Protein AF-A0A5S9R5V6-F1 (afdb_monomer_lite)

Structure (mmCIF, N/CA/C/O backbone):
data_AF-A0A5S9R5V6-F1
#
_entry.id   AF-A0A5S9R5V6-F1
#
loop_
_atom_site.group_PDB
_atom_site.id
_atom_site.type_symbol
_atom_site.label_atom_id
_atom_site.label_alt_id
_atom_site.label_comp_id
_atom_site.label_asym_id
_atom_site.label_entity_id
_atom_site.label_seq_id
_atom_site.pdbx_PDB_ins_code
_atom_site.Cartn_x
_atom_site.Cartn_y
_atom_site.Cartn_z
_atom_site.occupancy
_atom_site.B_iso_or_equiv
_atom_site.auth_seq_id
_atom_site.auth_comp_id
_atom_site.auth_asym_id
_atom_site.auth_atom_id
_atom_site.pdbx_PDB_model_num
ATOM 1 N N . MET A 1 1 ? 1.373 4.343 20.962 1.00 43.53 1 MET A N 1
ATOM 2 C CA . MET A 1 1 ? 0.869 5.255 19.914 1.00 43.53 1 MET A CA 1
ATOM 3 C C . MET A 1 1 ? -0.055 4.451 19.011 1.00 43.53 1 MET A C 1
ATOM 5 O O . MET A 1 1 ? 0.421 3.535 18.354 1.00 43.53 1 MET A O 1
ATOM 9 N N . ARG A 1 2 ? -1.371 4.680 19.067 1.00 57.41 2 ARG A N 1
ATOM 10 C CA . ARG A 1 2 ? -2.336 3.984 18.203 1.00 57.41 2 ARG A CA 1
ATOM 11 C C . ARG A 1 2 ? -2.476 4.840 16.947 1.00 57.41 2 ARG A C 1
ATOM 13 O O . ARG A 1 2 ? -3.020 5.934 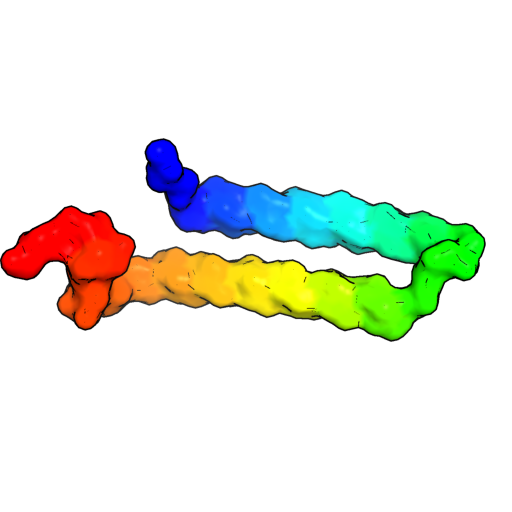17.034 1.00 57.41 2 ARG A O 1
ATOM 20 N N . VAL A 1 3 ? -1.893 4.412 15.828 1.00 63.62 3 VAL A N 1
ATOM 21 C CA . VAL A 1 3 ? -2.053 5.137 14.558 1.00 63.62 3 VAL A CA 1
ATOM 22 C C . VAL A 1 3 ? -3.525 5.042 14.169 1.00 63.62 3 VAL A C 1
ATOM 24 O O . VAL A 1 3 ? -4.081 3.942 14.147 1.00 63.62 3 VAL A O 1
ATOM 27 N N . ALA A 1 4 ? -4.169 6.183 13.930 1.00 84.19 4 ALA A N 1
ATOM 28 C CA . ALA A 1 4 ? -5.570 6.202 13.537 1.00 84.19 4 ALA A CA 1
ATOM 29 C C . ALA A 1 4 ? -5.739 5.469 12.199 1.00 84.19 4 ALA A C 1
ATOM 31 O O . ALA A 1 4 ? -4.928 5.631 11.288 1.00 84.19 4 ALA A O 1
ATOM 32 N N . LEU A 1 5 ? -6.812 4.690 12.051 1.00 87.06 5 LEU A N 1
ATOM 33 C CA . LEU A 1 5 ? -7.071 3.918 10.832 1.00 87.06 5 LEU A CA 1
ATOM 34 C C . LEU A 1 5 ? -7.114 4.808 9.574 1.00 87.06 5 LEU A C 1
ATOM 36 O O . LEU A 1 5 ? -6.680 4.394 8.504 1.00 87.06 5 LEU A O 1
ATOM 40 N N . GLY A 1 6 ? -7.580 6.055 9.713 1.00 89.62 6 GLY A N 1
ATOM 41 C CA . GLY A 1 6 ? -7.521 7.065 8.652 1.00 89.62 6 GLY A CA 1
ATOM 42 C C . GLY A 1 6 ? -6.093 7.359 8.184 1.00 89.62 6 GLY A C 1
ATOM 43 O O . GLY A 1 6 ? -5.827 7.286 6.989 1.00 89.62 6 GLY A O 1
ATOM 44 N N . GLN A 1 7 ? -5.169 7.580 9.122 1.00 92.50 7 GLN A N 1
ATOM 45 C CA . GLN A 1 7 ? -3.757 7.819 8.819 1.00 92.50 7 GLN A CA 1
ATOM 46 C C . GLN A 1 7 ? -3.114 6.598 8.143 1.00 92.50 7 GLN A C 1
ATOM 48 O O . GLN A 1 7 ? -2.400 6.750 7.159 1.00 92.50 7 GLN A O 1
ATOM 53 N N . GLN A 1 8 ? -3.431 5.376 8.586 1.00 93.31 8 GLN A N 1
ATOM 54 C CA . GLN A 1 8 ? -2.935 4.155 7.932 1.00 93.31 8 GLN A CA 1
ATOM 55 C C . GLN A 1 8 ? -3.408 4.038 6.473 1.00 93.31 8 GLN A C 1
ATOM 57 O O . GLN A 1 8 ? -2.659 3.594 5.604 1.00 93.31 8 GLN A O 1
ATOM 62 N N . ILE A 1 9 ? -4.655 4.428 6.184 1.00 95.88 9 ILE A N 1
ATOM 63 C CA . ILE A 1 9 ? -5.195 4.433 4.815 1.00 95.88 9 ILE A CA 1
ATOM 64 C C . ILE A 1 9 ? -4.448 5.443 3.938 1.00 95.88 9 ILE A C 1
ATOM 66 O O . ILE A 1 9 ? -4.160 5.136 2.777 1.00 95.88 9 ILE A O 1
ATOM 70 N N . GLU A 1 10 ? -4.151 6.626 4.476 1.00 96.25 10 GLU A N 1
ATOM 71 C CA . GLU A 1 10 ? -3.386 7.669 3.787 1.00 96.25 10 GLU A CA 1
ATOM 72 C C . GLU A 1 10 ? -1.949 7.214 3.516 1.00 96.25 10 GLU A C 1
ATOM 74 O O . GLU A 1 10 ? -1.524 7.232 2.365 1.00 96.25 10 GLU A O 1
ATOM 79 N N . GLU A 1 11 ? -1.247 6.686 4.520 1.00 96.19 11 GLU A N 1
ATOM 80 C CA . GLU A 1 11 ? 0.127 6.176 4.394 1.00 96.19 11 GLU A CA 1
ATOM 81 C C . GLU A 1 11 ? 0.242 5.060 3.344 1.00 96.19 11 GLU A C 1
ATOM 83 O O . GLU A 1 11 ? 1.137 5.079 2.491 1.00 96.19 11 GLU A O 1
ATOM 88 N N . VAL A 1 12 ? -0.687 4.096 3.351 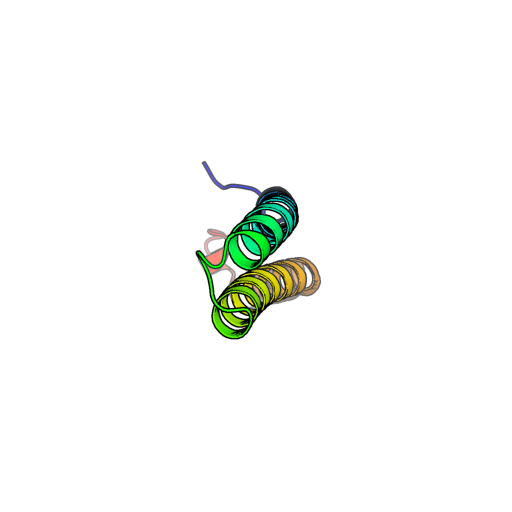1.00 96.56 12 VAL A N 1
ATOM 89 C CA . VAL A 1 12 ? -0.728 3.036 2.329 1.00 96.56 12 VAL A CA 1
ATOM 90 C C . VAL A 1 12 ? -1.080 3.610 0.953 1.00 96.56 12 VAL A C 1
ATOM 92 O O . VAL A 1 12 ? -0.586 3.115 -0.059 1.00 96.56 12 VAL A O 1
ATOM 95 N N . GLY A 1 13 ? -1.916 4.651 0.898 1.00 97.19 13 GLY A N 1
ATOM 96 C CA . GLY A 1 13 ? -2.218 5.393 -0.324 1.00 97.19 13 GLY A CA 1
ATOM 97 C C . GLY A 1 13 ? -0.974 6.028 -0.938 1.00 97.19 13 GLY A C 1
ATOM 98 O O . GLY A 1 13 ? -0.645 5.706 -2.075 1.00 97.19 13 GLY A O 1
ATOM 99 N N . THR A 1 14 ? -0.250 6.832 -0.164 1.00 97.75 14 THR A N 1
ATOM 100 C CA . THR A 1 14 ? 1.010 7.456 -0.588 1.00 97.75 14 THR A CA 1
ATOM 101 C C . THR A 1 14 ? 2.029 6.406 -1.019 1.00 97.75 14 THR A C 1
ATOM 103 O O . THR A 1 14 ? 2.617 6.507 -2.093 1.00 97.75 14 THR A O 1
ATOM 106 N N . THR A 1 15 ? 2.166 5.324 -0.244 1.00 97.31 15 THR A N 1
ATOM 107 C CA . THR A 1 15 ? 3.072 4.219 -0.586 1.00 97.31 15 THR A CA 1
ATOM 108 C C . THR A 1 15 ? 2.703 3.576 -1.926 1.00 97.31 15 THR A C 1
ATOM 110 O O . THR A 1 15 ? 3.588 3.212 -2.694 1.00 97.31 15 THR A O 1
ATOM 113 N N . LEU A 1 16 ? 1.413 3.403 -2.235 1.00 97.56 16 LEU A N 1
ATOM 114 C CA . LEU A 1 16 ? 0.981 2.853 -3.524 1.00 97.56 16 LEU A CA 1
ATOM 115 C C . LEU A 1 16 ? 1.428 3.729 -4.695 1.00 97.56 16 LEU 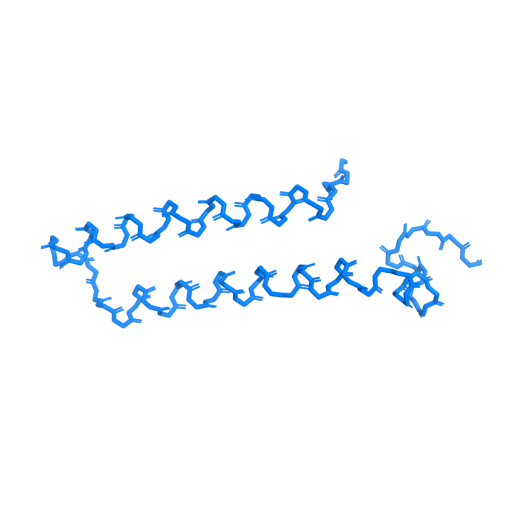A C 1
ATOM 117 O O . LEU A 1 16 ? 1.925 3.192 -5.687 1.00 97.56 16 LEU A O 1
ATOM 121 N N . ASP A 1 17 ? 1.282 5.045 -4.571 1.00 97.12 17 ASP A N 1
ATOM 122 C CA . ASP A 1 17 ? 1.635 5.990 -5.630 1.00 97.12 17 ASP A CA 1
ATOM 123 C C . ASP A 1 17 ? 3.156 6.050 -5.834 1.00 97.12 17 ASP A C 1
ATOM 125 O O . ASP A 1 17 ? 3.640 5.902 -6.959 1.00 97.12 17 ASP A O 1
ATOM 129 N N . GLU A 1 18 ? 3.924 6.128 -4.743 1.00 97.62 18 GLU A N 1
ATOM 130 C CA . GLU A 1 18 ? 5.390 6.073 -4.777 1.00 97.62 18 GLU A CA 1
ATOM 131 C C . GLU A 1 18 ? 5.904 4.768 -5.399 1.00 97.62 18 GLU A C 1
ATOM 133 O O . GLU A 1 18 ? 6.817 4.771 -6.229 1.00 97.62 18 GLU A O 1
ATOM 138 N N . ARG A 1 19 ? 5.314 3.625 -5.020 1.00 96.69 19 ARG A N 1
ATOM 139 C CA . ARG A 1 19 ? 5.730 2.314 -5.536 1.00 96.69 19 ARG A CA 1
ATOM 140 C C . ARG A 1 19 ? 5.381 2.132 -7.000 1.00 96.69 19 ARG A C 1
ATOM 142 O O . ARG A 1 19 ? 6.188 1.542 -7.709 1.00 96.69 19 ARG A O 1
ATOM 149 N N . ARG A 1 20 ? 4.234 2.631 -7.466 1.00 96.38 20 ARG A N 1
ATOM 150 C CA . ARG A 1 20 ? 3.877 2.591 -8.892 1.00 96.38 20 ARG A CA 1
ATOM 151 C C . ARG A 1 20 ? 4.904 3.354 -9.726 1.00 96.38 20 ARG A C 1
ATOM 153 O O . ARG A 1 20 ? 5.475 2.768 -10.640 1.00 96.38 20 ARG A O 1
ATOM 160 N N . ALA A 1 21 ? 5.239 4.583 -9.329 1.00 96.25 21 ALA A N 1
ATOM 161 C CA . ALA A 1 21 ? 6.258 5.377 -10.014 1.00 96.25 21 ALA A CA 1
ATOM 162 C C . ALA A 1 21 ? 7.647 4.698 -10.010 1.00 96.25 21 ALA A C 1
ATOM 164 O O . ALA A 1 21 ? 8.307 4.612 -11.047 1.00 96.25 21 ALA A O 1
ATOM 165 N N . ASP A 1 22 ? 8.083 4.161 -8.864 1.00 98.00 22 ASP A N 1
ATOM 166 C CA . ASP A 1 22 ? 9.353 3.424 -8.741 1.00 98.00 22 ASP A CA 1
ATOM 167 C C . ASP A 1 22 ? 9.375 2.143 -9.594 1.00 98.00 22 ASP A C 1
ATOM 169 O O . ASP A 1 22 ? 10.390 1.811 -10.213 1.00 98.00 22 ASP A O 1
ATOM 173 N N . TYR A 1 23 ? 8.267 1.403 -9.648 1.00 97.62 23 TYR A N 1
ATOM 174 C CA . TYR A 1 23 ? 8.176 0.171 -10.430 1.00 97.62 23 TYR A CA 1
ATOM 175 C C . TYR A 1 23 ? 8.168 0.445 -11.928 1.00 97.62 23 TYR A C 1
ATOM 177 O O . TYR A 1 23 ? 8.905 -0.233 -12.644 1.00 97.62 23 TYR A O 1
ATOM 185 N N . ASP A 1 24 ? 7.437 1.457 -12.392 1.00 96.00 24 ASP A N 1
ATOM 186 C CA . ASP A 1 24 ? 7.439 1.866 -13.799 1.00 96.00 24 ASP A CA 1
ATOM 187 C C . ASP A 1 24 ? 8.854 2.256 -14.247 1.00 96.00 24 ASP A C 1
ATOM 189 O O . ASP A 1 24 ? 9.348 1.784 -15.277 1.00 96.00 24 ASP A O 1
ATOM 193 N N . HIS A 1 25 ? 9.571 3.016 -13.411 1.00 97.81 25 HIS A N 1
ATOM 194 C CA . HIS A 1 25 ? 10.972 3.349 -13.654 1.00 97.81 25 HIS A CA 1
ATOM 195 C C . HIS A 1 25 ? 11.870 2.097 -13.713 1.00 97.81 25 HIS A C 1
ATOM 197 O O . HIS A 1 25 ? 12.698 1.949 -14.616 1.00 97.81 25 HIS A O 1
ATOM 203 N N . LYS A 1 26 ? 11.699 1.146 -12.789 1.00 97.88 26 LYS A N 1
ATOM 204 C CA . LYS A 1 26 ? 12.474 -0.108 -12.769 1.00 97.88 26 LYS A CA 1
ATOM 205 C C . LYS A 1 26 ? 12.160 -1.033 -13.943 1.00 97.88 26 LYS A C 1
ATOM 207 O O . LYS A 1 26 ? 13.072 -1.722 -14.405 1.00 97.88 26 LYS A O 1
ATOM 212 N N . ILE A 1 27 ? 10.920 -1.050 -14.429 1.00 97.81 27 ILE A N 1
ATOM 213 C CA . ILE A 1 27 ? 10.520 -1.783 -15.637 1.00 97.81 27 ILE A CA 1
ATOM 214 C C . ILE A 1 27 ? 11.207 -1.174 -16.859 1.00 97.81 27 ILE A C 1
ATOM 216 O O . ILE A 1 27 ? 11.821 -1.910 -17.632 1.00 97.81 27 ILE A O 1
ATOM 220 N N . ALA A 1 28 ? 11.189 0.156 -16.996 1.00 97.19 28 ALA A N 1
ATOM 221 C CA . ALA A 1 28 ? 11.863 0.852 -18.094 1.00 97.19 28 ALA A CA 1
ATOM 222 C C . ALA A 1 28 ? 13.372 0.545 -18.133 1.00 97.19 28 ALA A C 1
ATOM 224 O O . ALA A 1 28 ? 13.939 0.312 -19.199 1.00 97.19 28 ALA A O 1
ATOM 225 N N . LEU A 1 29 ? 14.012 0.443 -16.963 1.00 98.12 29 LEU A N 1
ATOM 226 C CA . LEU A 1 29 ? 15.420 0.054 -16.828 1.00 98.12 29 LEU A CA 1
ATOM 227 C C . LEU A 1 29 ? 15.681 -1.462 -16.924 1.00 98.12 29 LEU A C 1
ATOM 229 O O . LEU A 1 29 ? 16.818 -1.888 -16.718 1.00 98.12 29 LEU A O 1
ATOM 233 N N . ARG A 1 30 ? 14.660 -2.293 -17.182 1.00 97.00 30 ARG A N 1
ATOM 234 C CA . ARG A 1 30 ? 14.730 -3.772 -17.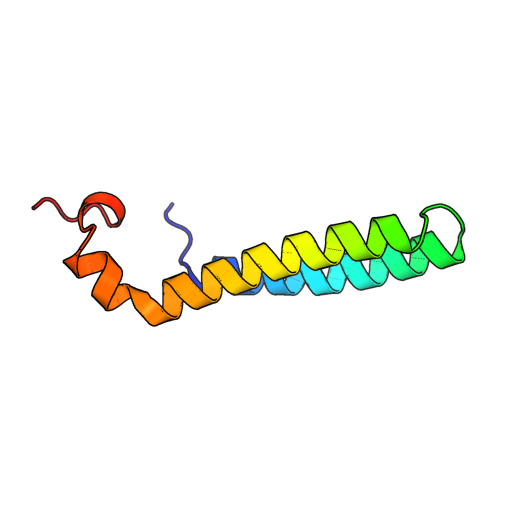175 1.00 97.00 30 ARG A CA 1
ATOM 235 C C . ARG A 1 30 ? 15.271 -4.369 -15.865 1.00 97.00 30 ARG A C 1
ATOM 237 O O . ARG A 1 30 ? 15.772 -5.489 -15.842 1.00 97.00 30 ARG A O 1
ATOM 244 N N . LYS A 1 31 ? 15.147 -3.633 -14.757 1.00 97.12 31 LYS A N 1
ATOM 245 C CA . LYS A 1 31 ? 15.543 -4.054 -13.399 1.00 97.12 31 LYS A CA 1
ATOM 246 C C . LYS A 1 31 ? 14.416 -4.770 -12.649 1.00 97.12 31 LYS A C 1
ATOM 248 O O . LYS A 1 31 ? 14.635 -5.284 -11.556 1.00 97.12 31 LYS A O 1
ATOM 253 N N . MET A 1 32 ? 13.207 -4.784 -13.207 1.00 97.25 32 MET A N 1
ATOM 254 C CA . MET A 1 32 ? 12.045 -5.478 -12.660 1.00 97.25 32 MET A CA 1
ATOM 255 C C . MET A 1 32 ? 11.150 -5.985 -13.791 1.00 97.25 32 MET A C 1
ATOM 257 O O . MET A 1 32 ? 10.923 -5.280 -14.771 1.00 97.25 32 MET A O 1
ATOM 261 N N . GLY A 1 33 ? 10.626 -7.204 -13.643 1.00 97.75 33 GLY A N 1
ATOM 262 C CA . GLY A 1 33 ? 9.621 -7.747 -14.554 1.00 97.75 33 GLY A CA 1
ATOM 263 C C . GLY A 1 33 ? 8.231 -7.141 -14.294 1.00 97.75 33 GLY A C 1
ATOM 264 O O . GLY A 1 33 ? 7.859 -7.009 -13.122 1.00 97.75 33 GLY A O 1
ATOM 265 N N . PRO A 1 34 ? 7.429 -6.845 -15.336 1.00 96.25 34 PRO A N 1
ATOM 266 C CA . PRO A 1 34 ? 6.087 -6.275 -15.181 1.00 96.25 34 PRO A CA 1
ATOM 267 C C . PRO A 1 34 ? 5.166 -7.090 -14.263 1.00 96.25 34 PRO A C 1
ATOM 269 O O . PRO A 1 34 ? 4.495 -6.525 -13.405 1.00 96.25 34 PRO A O 1
ATOM 272 N N . SER A 1 35 ? 5.200 -8.425 -14.350 1.00 97.88 35 SER A N 1
ATOM 273 C CA . SER A 1 35 ? 4.364 -9.299 -13.511 1.00 97.88 35 SER A CA 1
ATOM 274 C C . SER A 1 35 ? 4.688 -9.187 -12.017 1.00 97.88 35 SER A C 1
ATOM 276 O O . SER A 1 35 ? 3.797 -9.278 -11.174 1.00 97.88 35 SER A O 1
ATOM 278 N N . LEU A 1 36 ? 5.961 -8.965 -11.665 1.00 97.06 36 LEU A N 1
ATOM 279 C CA . LEU A 1 36 ? 6.370 -8.785 -10.269 1.00 97.06 36 LEU A CA 1
ATOM 280 C C . LEU A 1 36 ? 5.914 -7.425 -9.728 1.00 97.06 36 LEU A C 1
ATOM 282 O O . LEU A 1 36 ? 5.458 -7.351 -8.585 1.00 97.06 36 LEU A O 1
ATOM 286 N N . ALA A 1 37 ? 6.031 -6.368 -10.537 1.00 97.00 37 ALA A N 1
ATOM 287 C CA . ALA A 1 37 ? 5.521 -5.043 -10.196 1.00 97.00 37 ALA A CA 1
ATOM 288 C C . ALA A 1 37 ? 4.007 -5.085 -9.961 1.00 97.00 37 ALA A C 1
ATOM 290 O O . ALA A 1 37 ? 3.530 -4.650 -8.914 1.00 97.00 37 ALA A O 1
ATOM 291 N N . GLU A 1 38 ? 3.264 -5.696 -10.884 1.00 97.00 38 GLU A N 1
ATOM 292 C CA . GLU A 1 38 ? 1.816 -5.855 -10.780 1.00 97.00 38 GLU A CA 1
ATOM 293 C C . GLU A 1 38 ? 1.414 -6.628 -9.517 1.00 97.00 38 GLU A C 1
ATOM 295 O O . GLU A 1 38 ? 0.554 -6.174 -8.759 1.00 97.00 38 GLU A O 1
ATOM 300 N N . TYR A 1 39 ? 2.066 -7.761 -9.238 1.00 97.75 39 TYR A N 1
ATOM 301 C CA . TYR A 1 39 ? 1.810 -8.542 -8.027 1.00 97.75 39 TYR A CA 1
ATOM 302 C C . TYR A 1 39 ? 2.011 -7.711 -6.749 1.00 97.75 39 TYR A C 1
ATOM 304 O O . TYR A 1 39 ? 1.170 -7.735 -5.845 1.00 97.75 39 TYR A O 1
ATOM 312 N N . ARG A 1 40 ? 3.105 -6.941 -6.670 1.00 97.38 40 ARG A N 1
ATOM 313 C CA . ARG A 1 40 ? 3.409 -6.087 -5.510 1.00 97.38 40 ARG A CA 1
ATOM 314 C C . ARG A 1 40 ? 2.385 -4.966 -5.340 1.00 97.38 40 ARG A C 1
ATOM 316 O O . ARG A 1 40 ? 1.916 -4.751 -4.223 1.00 97.38 40 ARG A O 1
ATOM 323 N N . THR A 1 41 ? 1.992 -4.312 -6.432 1.00 96.75 41 THR A N 1
ATOM 324 C CA . THR A 1 41 ? 0.952 -3.273 -6.427 1.00 96.75 41 THR A CA 1
ATOM 325 C C . THR A 1 41 ? -0.386 -3.839 -5.959 1.00 96.75 41 THR A C 1
ATOM 327 O O . THR A 1 41 ? -0.975 -3.316 -5.014 1.00 96.75 41 THR A O 1
ATOM 330 N N . ARG A 1 42 ? -0.834 -4.969 -6.525 1.00 97.50 42 ARG A N 1
ATOM 331 C CA . ARG A 1 42 ? -2.093 -5.629 -6.133 1.00 97.50 42 ARG A CA 1
ATOM 332 C C . ARG A 1 42 ? -2.121 -6.000 -4.651 1.00 97.50 42 ARG A C 1
ATOM 334 O O . ARG A 1 42 ? -3.161 -5.881 -4.006 1.00 97.50 42 ARG A O 1
ATOM 341 N N . ARG A 1 43 ? -0.987 -6.425 -4.086 1.00 97.31 43 ARG A N 1
ATOM 342 C CA . ARG A 1 43 ? -0.888 -6.746 -2.656 1.00 97.31 43 ARG A CA 1
ATOM 343 C C . ARG A 1 43 ? -1.103 -5.512 -1.775 1.00 97.31 43 ARG A C 1
ATOM 345 O O . ARG A 1 43 ? -1.847 -5.597 -0.803 1.00 97.31 43 ARG A O 1
ATOM 352 N N . LEU A 1 44 ? -0.498 -4.373 -2.113 1.00 96.25 44 LEU A N 1
ATOM 353 C CA . LEU A 1 44 ? -0.709 -3.118 -1.380 1.00 96.25 44 LEU A CA 1
ATOM 354 C C . LEU A 1 44 ? -2.140 -2.587 -1.547 1.00 96.25 44 LEU A C 1
ATOM 356 O O . LEU A 1 44 ? -2.749 -2.129 -0.581 1.00 96.25 44 LEU A O 1
ATOM 360 N N . GLU A 1 45 ? -2.725 -2.721 -2.737 1.00 97.62 45 GLU A N 1
ATOM 361 C CA . GLU A 1 45 ? -4.134 -2.388 -2.958 1.00 97.62 45 GLU A CA 1
ATOM 362 C C . GLU A 1 45 ? -5.071 -3.245 -2.108 1.00 97.62 45 GLU A C 1
ATOM 364 O O . GLU A 1 45 ? -6.059 -2.729 -1.587 1.00 97.62 45 GLU A O 1
ATOM 369 N N . ALA A 1 46 ? -4.777 -4.539 -1.954 1.00 98.12 46 ALA A N 1
ATOM 370 C CA . ALA A 1 46 ? -5.551 -5.421 -1.089 1.00 98.12 46 ALA A CA 1
ATOM 371 C C . ALA A 1 46 ? -5.488 -4.958 0.374 1.00 98.12 46 ALA A C 1
ATOM 373 O O . ALA A 1 46 ? -6.526 -4.885 1.026 1.00 98.12 46 ALA A O 1
ATOM 374 N N . VAL A 1 47 ? -4.311 -4.548 0.863 1.00 96.94 47 VAL A N 1
ATOM 375 C CA . VAL A 1 47 ? -4.171 -3.956 2.207 1.00 96.94 47 VAL A CA 1
ATOM 376 C C . VAL A 1 47 ? -5.030 -2.699 2.335 1.00 96.94 47 VAL A C 1
ATOM 378 O O . VAL A 1 47 ? -5.828 -2.602 3.265 1.00 96.94 47 VAL A O 1
ATOM 381 N N . LYS A 1 48 ? -4.944 -1.765 1.377 1.00 97.06 48 LYS A N 1
ATOM 382 C CA . LYS A 1 48 ? -5.760 -0.540 1.389 1.00 97.06 48 LYS A CA 1
ATOM 383 C C . LYS A 1 48 ? -7.258 -0.851 1.407 1.00 97.06 48 LYS A C 1
ATOM 385 O O . LYS A 1 48 ? -8.004 -0.231 2.162 1.00 97.06 48 LYS A O 1
ATOM 390 N N . ARG A 1 49 ? -7.706 -1.830 0.612 1.00 98.12 49 ARG A N 1
ATOM 391 C CA . ARG A 1 49 ? -9.106 -2.288 0.594 1.00 98.12 49 ARG A CA 1
ATOM 392 C C . ARG A 1 49 ? -9.537 -2.850 1.946 1.00 98.12 49 ARG A C 1
ATOM 394 O O . ARG A 1 49 ? -10.619 -2.504 2.407 1.00 98.12 49 ARG A O 1
ATOM 401 N N . THR A 1 50 ? -8.698 -3.651 2.599 1.00 96.38 50 THR A N 1
ATOM 402 C CA . THR A 1 50 ? -8.976 -4.163 3.947 1.00 96.38 50 THR A CA 1
ATOM 403 C C . THR A 1 50 ? -9.103 -3.027 4.959 1.00 96.38 50 THR A C 1
ATOM 405 O O . THR A 1 50 ? -10.067 -3.001 5.717 1.00 96.38 50 THR A O 1
ATOM 408 N N . LEU A 1 51 ? -8.199 -2.044 4.942 1.00 95.12 51 LEU A N 1
ATOM 409 C CA . LEU A 1 51 ? -8.272 -0.891 5.849 1.00 95.12 51 LEU A CA 1
ATOM 410 C C . LEU A 1 51 ? -9.543 -0.056 5.625 1.00 95.12 51 LEU A C 1
ATOM 412 O O . LEU A 1 51 ? -10.204 0.345 6.581 1.00 95.12 51 LEU A O 1
ATOM 416 N N . LEU A 1 52 ? -9.934 0.158 4.366 1.00 95.88 52 LEU A N 1
ATOM 417 C CA . LEU A 1 52 ? -11.194 0.824 4.023 1.00 95.88 52 LEU A CA 1
ATOM 418 C C . LEU A 1 52 ? -12.416 0.024 4.487 1.00 95.88 52 LEU A C 1
ATOM 420 O O . LEU A 1 52 ? -13.391 0.612 4.957 1.00 95.88 52 LEU A O 1
ATOM 424 N N . TRP A 1 53 ? -12.370 -1.304 4.369 1.00 95.69 53 TRP A N 1
ATOM 425 C CA . TRP A 1 53 ? -13.426 -2.176 4.871 1.00 95.69 53 TRP A CA 1
ATOM 426 C C . TRP A 1 53 ? -13.550 -2.069 6.391 1.00 95.69 53 TRP A C 1
ATOM 428 O O . TRP A 1 53 ? -14.660 -1.871 6.880 1.00 95.69 53 TRP A O 1
ATOM 438 N N . LEU A 1 54 ? -12.429 -2.110 7.118 1.00 92.06 54 LEU A N 1
ATOM 439 C CA . LEU A 1 54 ? -12.401 -1.930 8.572 1.00 92.06 54 LEU A CA 1
ATOM 440 C C . LEU A 1 54 ? -13.007 -0.581 8.970 1.00 92.06 54 LEU A C 1
ATOM 442 O O . LEU A 1 54 ? -13.863 -0.535 9.845 1.00 92.06 54 LEU A O 1
ATOM 446 N N . ARG A 1 55 ? -12.638 0.501 8.272 1.00 91.12 55 ARG A N 1
ATOM 447 C CA . ARG A 1 55 ? -13.156 1.849 8.549 1.00 91.12 55 ARG A CA 1
ATOM 448 C C . ARG A 1 55 ? -14.661 1.945 8.324 1.00 91.12 55 ARG A C 1
ATOM 450 O O . ARG A 1 55 ? -15.353 2.607 9.084 1.00 91.12 55 ARG A O 1
ATOM 457 N N . ARG A 1 56 ? -15.179 1.293 7.280 1.00 94.50 56 ARG A N 1
ATOM 458 C CA . ARG A 1 56 ? -16.619 1.279 6.981 1.00 94.50 56 ARG A CA 1
ATOM 459 C C . ARG A 1 56 ? -17.429 0.505 8.022 1.00 94.50 56 ARG A C 1
ATOM 461 O O . ARG A 1 56 ? -18.597 0.816 8.214 1.00 94.50 56 ARG A O 1
ATOM 468 N N . HIS A 1 57 ? -16.834 -0.505 8.648 1.00 93.31 57 HIS A N 1
ATOM 469 C CA . HIS A 1 57 ? -17.523 -1.404 9.575 1.00 93.31 57 HIS A CA 1
ATOM 470 C C . HIS A 1 57 ? -17.080 -1.200 11.025 1.00 93.31 57 HIS A C 1
ATOM 472 O O . HIS A 1 57 ? -17.280 -2.093 11.844 1.00 93.31 57 HIS A O 1
ATOM 478 N N . GLU A 1 58 ? -16.485 -0.050 11.350 1.00 88.50 58 GLU A N 1
ATOM 479 C CA . GLU A 1 58 ? -15.933 0.207 12.680 1.00 88.50 58 GLU A CA 1
ATOM 480 C C . GLU A 1 58 ? -16.987 0.012 13.778 1.00 88.50 58 GLU A C 1
AT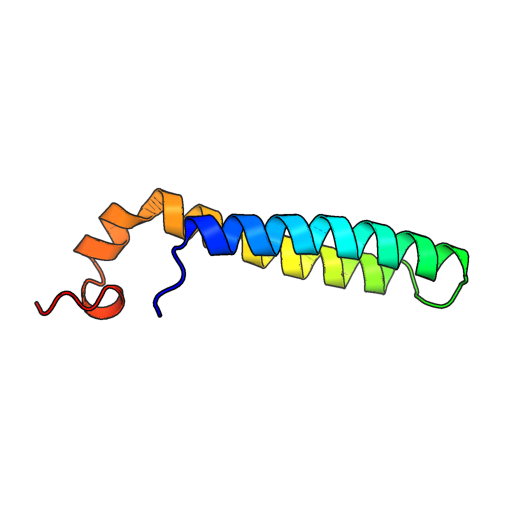OM 482 O O . GLU A 1 58 ? -16.721 -0.696 14.744 1.00 88.50 58 GLU A O 1
ATOM 487 N N . ASP A 1 59 ? -18.207 0.521 13.585 1.00 86.62 59 ASP A N 1
ATOM 488 C CA . ASP A 1 59 ? -19.303 0.379 14.554 1.00 86.62 59 ASP A CA 1
ATOM 489 C C . ASP A 1 59 ? -19.671 -1.090 14.809 1.00 86.62 59 ASP A C 1
ATOM 491 O O . ASP A 1 59 ? -19.833 -1.521 15.951 1.00 86.62 59 ASP A O 1
ATOM 495 N N . VAL A 1 60 ? -19.750 -1.893 13.743 1.00 90.31 60 VAL A N 1
ATOM 496 C CA . VAL A 1 60 ? -20.054 -3.330 13.838 1.00 90.31 60 VAL A CA 1
ATOM 497 C C . VAL A 1 60 ? -18.919 -4.076 14.537 1.00 90.31 60 VAL A C 1
ATOM 499 O O . VAL A 1 60 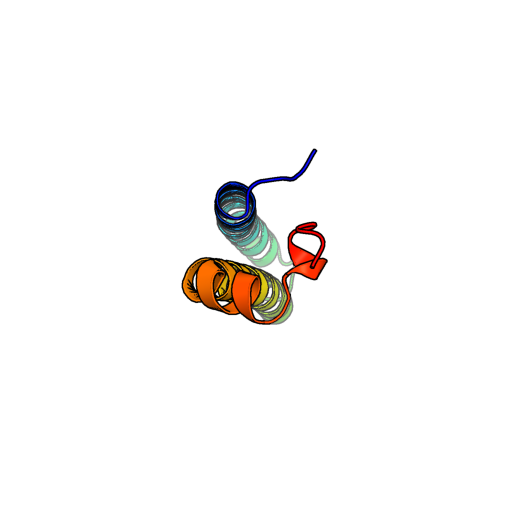? -19.169 -4.982 15.331 1.00 90.31 60 VAL A O 1
ATOM 502 N N . LEU A 1 61 ? -17.670 -3.703 14.254 1.00 86.56 61 LEU A N 1
ATOM 503 C CA . LEU A 1 61 ? -16.490 -4.314 14.860 1.00 86.56 61 LEU A CA 1
ATOM 504 C C . LEU A 1 61 ? -16.360 -3.945 16.339 1.00 86.56 61 LEU A C 1
ATOM 506 O O . LEU A 1 61 ? -16.009 -4.813 17.129 1.00 86.56 61 LEU A O 1
ATOM 510 N N . ARG A 1 62 ? -16.702 -2.715 16.735 1.00 84.50 62 ARG A N 1
ATOM 511 C CA . ARG A 1 62 ? -16.763 -2.317 18.150 1.00 84.50 62 ARG A CA 1
ATOM 512 C C . ARG A 1 62 ? -17.806 -3.119 18.920 1.00 84.50 62 ARG A C 1
ATOM 514 O O . ARG A 1 62 ? -17.540 -3.552 20.031 1.00 84.50 62 ARG A O 1
ATOM 521 N N . GLN A 1 63 ? -18.963 -3.378 18.311 1.00 87.81 63 GLN A N 1
ATOM 522 C CA . GLN A 1 63 ? -20.025 -4.174 18.935 1.00 87.81 63 GLN A CA 1
ATOM 523 C C . GLN A 1 63 ? -19.686 -5.667 19.037 1.00 87.81 63 GLN A C 1
ATOM 525 O O . GLN A 1 63 ? -20.030 -6.306 20.027 1.00 87.81 63 GLN A O 1
ATOM 530 N N . ARG A 1 64 ? -19.068 -6.248 18.000 1.00 88.81 64 ARG A N 1
ATOM 531 C CA . ARG A 1 64 ? -18.827 -7.701 17.920 1.00 88.81 64 ARG A CA 1
ATOM 532 C C . ARG A 1 64 ? -17.471 -8.146 18.454 1.00 88.81 64 ARG A C 1
ATOM 534 O O . ARG A 1 64 ? -17.349 -9.302 18.845 1.00 88.81 64 ARG A O 1
ATOM 541 N N . CYS A 1 65 ? -16.478 -7.264 18.421 1.00 84.62 65 CYS A N 1
ATOM 542 C CA . CYS A 1 65 ? -15.099 -7.533 18.826 1.00 84.62 65 CYS A CA 1
ATOM 543 C C . CYS A 1 65 ? -14.536 -6.359 19.657 1.00 84.62 65 CYS A C 1
ATOM 545 O O . CYS A 1 65 ? -13.523 -5.761 19.269 1.00 84.62 65 CYS A O 1
ATOM 547 N N . PRO A 1 66 ? -15.184 -5.977 20.774 1.00 78.75 66 PRO A N 1
ATOM 548 C CA . PRO A 1 66 ? -14.769 -4.844 21.615 1.00 78.75 66 PRO A CA 1
ATOM 549 C C . PRO A 1 66 ? -13.319 -4.963 22.120 1.00 78.75 66 PRO A C 1
ATOM 551 O O . PRO A 1 66 ? -12.607 -3.960 22.247 1.00 78.75 66 PRO A O 1
ATOM 554 N N . GLU A 1 67 ? -12.821 -6.189 22.297 1.00 81.06 67 GLU A N 1
ATOM 555 C CA . GLU A 1 67 ? -11.445 -6.486 22.689 1.00 81.06 67 GLU A CA 1
ATOM 556 C C . GLU A 1 67 ? -10.407 -5.961 21.685 1.00 81.06 67 GLU A C 1
ATOM 558 O O . GLU A 1 67 ? -9.325 -5.526 22.086 1.00 81.06 67 GLU A O 1
ATOM 563 N N . MET A 1 68 ? -10.742 -5.900 20.390 1.00 72.25 68 MET A N 1
ATOM 564 C CA . MET A 1 68 ? -9.867 -5.313 19.365 1.00 72.25 68 MET A CA 1
ATOM 565 C C . MET A 1 68 ? -9.680 -3.803 19.558 1.00 72.25 68 MET A C 1
ATOM 567 O O . MET A 1 68 ? -8.670 -3.225 19.136 1.00 72.25 68 MET A O 1
ATOM 571 N N . PHE A 1 69 ? -10.637 -3.157 20.223 1.00 73.62 69 PHE A N 1
ATOM 572 C CA . PHE A 1 69 ? -10.653 -1.723 20.486 1.00 73.62 69 PHE A CA 1
ATOM 573 C C . PHE A 1 69 ? -10.125 -1.379 21.881 1.00 73.62 69 PHE A C 1
ATOM 575 O O . PHE A 1 69 ? -9.857 -0.209 22.146 1.00 73.62 69 PHE A O 1
ATOM 582 N N . GLY A 1 70 ? -9.790 -2.373 22.708 1.00 66.06 70 GLY A N 1
ATOM 583 C CA . GLY A 1 70 ? -9.312 -2.148 24.075 1.00 66.06 70 GLY A CA 1
ATOM 584 C C . GLY A 1 70 ? -10.404 -1.616 25.005 1.00 66.06 70 GLY A C 1
ATOM 585 O O . GLY A 1 70 ? -10.098 -1.136 26.095 1.00 66.06 70 GLY A O 1
ATOM 586 N N . GLU A 1 71 ? -11.661 -1.697 24.571 1.00 59.78 71 GLU A N 1
ATOM 587 C CA . GLU A 1 71 ? -12.828 -1.474 25.410 1.00 59.78 71 GLU A CA 1
ATOM 588 C C . GLU A 1 71 ? -13.020 -2.770 26.208 1.00 59.78 71 GLU A C 1
ATOM 590 O O . GLU A 1 71 ? -13.237 -3.840 25.639 1.00 59.78 71 GLU A O 1
ATOM 595 N N . ARG A 1 72 ? -12.801 -2.712 27.529 1.00 52.72 72 ARG A N 1
ATOM 596 C CA . ARG A 1 72 ? -13.087 -3.857 28.401 1.00 52.72 72 ARG A CA 1
ATOM 597 C C . ARG A 1 72 ? -14.601 -4.060 28.411 1.00 52.72 72 ARG A C 1
ATOM 599 O O . ARG A 1 72 ? -15.316 -3.124 28.760 1.00 52.72 72 ARG A O 1
ATOM 606 N N . VAL A 1 73 ? -15.027 -5.257 28.006 1.00 53.97 73 VAL A N 1
ATOM 607 C CA . VAL A 1 73 ? -16.399 -5.768 28.162 1.00 53.97 73 VAL A CA 1
ATOM 608 C C . VAL A 1 73 ? -16.766 -5.824 29.638 1.00 53.97 73 VAL A C 1
ATOM 610 O O . VAL A 1 73 ? -15.886 -6.237 30.432 1.00 53.97 73 VAL A O 1
#

Sequence (73 aa):
MRVALGQQIEEVGTTLDERRADYDHKIALRKMGPSLAEYRTRRLEAVKRTLLWLRRHEDVLRQRCPEMFGERV

Foldseek 3Di:
DDQPLVNVLVVLVVVLVVLLVVVVVCVVVVNDDPVVSVVVSVVSVVVSVVSVVCVVCVVVCCVPPVVVVVPDD

Secondary structure (DSSP, 8-state):
----HHHHHHHHHHHHHHHHHHHHHHHHTTSS-HHHHHHHHHHHHHHHHHHHHHHHTHHHHHHH-HHHHT---

Radius of gyration: 16.65 Å; chains: 1; bounding box: 36×17×46 Å

Organism: NCBI:txid2666134

pLDDT: mean 90.21, std 12.46, range [43.53, 98.12]